Protein AF-A0A662JUU3-F1 (afdb_monomer)

pLDDT: mean 86.61, std 11.83, range [49.66, 97.25]

Mean predicted aligned error: 5.36 Å

Secondary structure (DSSP, 8-state):
---HHHHHHHSTT-EEEEETTEEEEEESSHHHHHHHHHHHS-TTT-SS--EEEEE---GGGG-

Sequence (63 aa):
MMKQEDISKKFEGEWLLLFNEEIVDHSANVEDILKLAEKKFPADKFPDDEIKISKVISEKTFR

Solvent-accessible surface area (backbone atoms only — not comparable to full-atom values): 3921 Å² total; per-residue (Å²): 132,86,52,70,71,58,50,52,71,73,40,58,64,17,35,35,36,25,51,81,89,38,80,78,47,71,27,78,44,69,69,59,47,51,53,48,44,51,72,75,56,37,63,92,81,42,73,89,60,64,75,47,78,46,74,35,78,52,78,77,80,80,113

Foldseek 3Di:
DDDPVNCLVPQPCKKFKDWPNDGPDIGNDPVVVVVVCCVPPPCVRNVP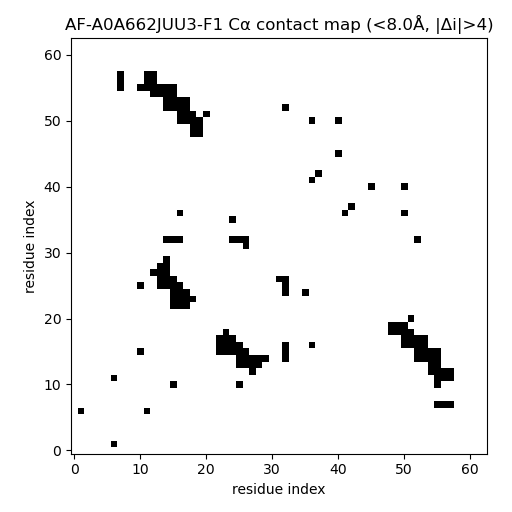TDIDIDTRYDPVVVD

Radius of gyration: 12.69 Å; Cα contacts (8 Å, |Δi|>4): 79; chains: 1; bounding box: 23×26×41 Å

Nearest PDB structures (foldseek):
  3aoi-assembly1_D  TM=3.043E-01  e=7.456E+00  Thermus thermophilus HB8
  4gzz-assembly1_D  TM=2.879E-01  e=6.560E+00  Thermus thermophilus HB8

Structure (mmCIF, N/CA/C/O backbone):
data_AF-A0A662JUU3-F1
#
_entry.id   AF-A0A662JUU3-F1
#
loop_
_atom_site.group_PDB
_atom_site.id
_atom_site.type_symbol
_atom_site.label_atom_id
_atom_site.label_alt_id
_atom_site.label_comp_id
_atom_site.label_asym_id
_atom_site.label_entity_id
_atom_site.label_seq_id
_atom_site.pdbx_PDB_ins_code
_atom_site.Cartn_x
_atom_site.Cartn_y
_atom_site.Cartn_z
_atom_site.occupancy
_atom_site.B_iso_or_equiv
_atom_site.auth_seq_id
_atom_site.auth_comp_id
_atom_site.auth_asym_id
_atom_site.auth_atom_id
_atom_site.pdbx_PDB_model_num
ATOM 1 N N . MET A 1 1 ? -3.123 17.184 -0.714 1.00 58.59 1 MET A N 1
ATOM 2 C CA . MET A 1 1 ? -3.312 16.017 -1.600 1.00 58.59 1 MET A CA 1
ATOM 3 C C . MET A 1 1 ? -2.164 15.987 -2.607 1.00 58.59 1 MET A C 1
ATOM 5 O O . MET A 1 1 ? -1.934 17.011 -3.244 1.00 58.59 1 MET A O 1
ATOM 9 N N . MET A 1 2 ? -1.389 14.898 -2.686 1.00 65.75 2 MET A N 1
ATOM 10 C CA . MET A 1 2 ? -0.364 14.735 -3.735 1.00 65.75 2 MET A CA 1
ATOM 11 C C . MET A 1 2 ? -1.052 14.604 -5.097 1.00 65.75 2 MET A C 1
ATOM 13 O O . MET A 1 2 ? -2.097 13.963 -5.192 1.00 65.75 2 MET A O 1
ATOM 17 N N . LYS A 1 3 ? -0.499 15.223 -6.144 1.00 73.62 3 LYS A N 1
ATOM 18 C CA . LYS A 1 3 ? -1.061 15.101 -7.495 1.00 73.62 3 LYS A CA 1
ATOM 19 C C . LYS A 1 3 ? -0.759 13.711 -8.057 1.00 73.62 3 LYS A C 1
ATOM 21 O O . LYS A 1 3 ? 0.286 13.135 -7.770 1.00 73.62 3 LYS A O 1
ATOM 26 N N . GLN A 1 4 ? -1.651 13.196 -8.901 1.00 69.94 4 GLN A N 1
ATOM 27 C CA . GLN A 1 4 ? -1.515 11.872 -9.518 1.00 69.94 4 GLN A CA 1
ATOM 28 C C . GLN A 1 4 ? -0.191 11.714 -10.287 1.00 69.94 4 GLN A C 1
ATOM 30 O O . GLN A 1 4 ? 0.470 10.688 -10.170 1.00 69.94 4 GLN A O 1
ATOM 35 N N . GLU A 1 5 ? 0.252 12.762 -10.986 1.00 70.94 5 GLU A N 1
ATOM 36 C CA . GLU A 1 5 ? 1.537 12.780 -11.700 1.00 70.94 5 GLU A CA 1
ATOM 37 C C . GLU A 1 5 ? 2.755 12.641 -10.770 1.00 70.94 5 GLU A C 1
ATOM 39 O O . GLU A 1 5 ? 3.765 12.051 -11.160 1.00 70.94 5 GLU A O 1
ATOM 44 N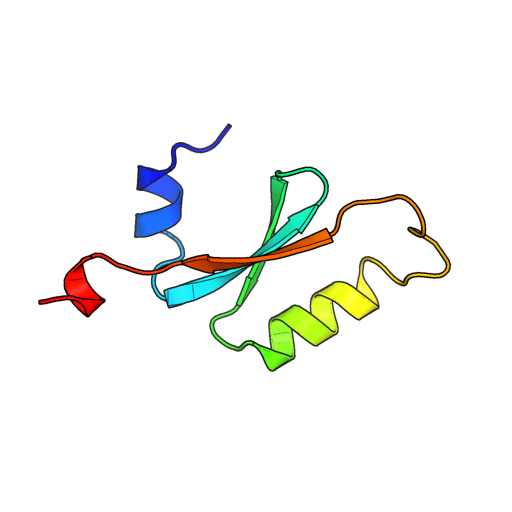 N . ASP A 1 6 ? 2.666 13.156 -9.540 1.00 80.94 6 ASP A N 1
ATOM 45 C CA . ASP A 1 6 ? 3.737 13.049 -8.544 1.00 80.94 6 ASP A CA 1
ATOM 46 C C . ASP A 1 6 ? 3.816 11.622 -7.983 1.00 80.94 6 ASP A C 1
ATOM 48 O O . ASP A 1 6 ? 4.908 11.105 -7.752 1.00 80.94 6 ASP A O 1
ATOM 52 N N . ILE A 1 7 ? 2.665 10.958 -7.824 1.00 83.00 7 ILE A N 1
ATOM 53 C CA . ILE A 1 7 ? 2.565 9.560 -7.379 1.00 83.00 7 ILE A CA 1
ATOM 54 C C . ILE A 1 7 ? 3.143 8.627 -8.447 1.00 83.00 7 ILE A C 1
ATOM 56 O O . ILE A 1 7 ? 3.986 7.788 -8.134 1.00 83.00 7 ILE A O 1
ATOM 60 N N . SER A 1 8 ? 2.750 8.812 -9.711 1.00 81.19 8 SER A N 1
ATOM 61 C CA . SER A 1 8 ? 3.235 7.994 -10.827 1.00 81.19 8 SER A CA 1
ATOM 62 C C . SER A 1 8 ? 4.750 8.069 -10.999 1.00 81.19 8 SER A C 1
ATOM 64 O O . SER A 1 8 ? 5.368 7.052 -11.284 1.00 81.19 8 SER A O 1
ATOM 66 N N . LYS A 1 9 ? 5.362 9.247 -10.807 1.00 83.69 9 LYS A N 1
ATOM 67 C CA . LYS A 1 9 ? 6.823 9.411 -10.902 1.00 83.69 9 LYS A CA 1
ATOM 68 C C . LYS A 1 9 ? 7.566 8.849 -9.695 1.00 83.69 9 LYS A C 1
ATOM 70 O O . LYS A 1 9 ? 8.685 8.370 -9.843 1.00 83.69 9 LYS A O 1
ATOM 75 N N . LYS A 1 10 ? 6.986 8.969 -8.500 1.00 88.06 10 LYS A N 1
ATOM 76 C CA . LYS A 1 10 ? 7.668 8.625 -7.248 1.00 88.06 10 LYS A CA 1
ATOM 77 C C . LYS A 1 10 ? 7.618 7.132 -6.931 1.00 88.06 10 LYS A C 1
ATOM 79 O O . LYS A 1 10 ? 8.572 6.621 -6.360 1.00 88.06 10 LYS A O 1
ATOM 84 N N . PHE A 1 11 ? 6.530 6.465 -7.296 1.00 91.31 11 PHE A N 1
ATOM 85 C CA . PHE A 1 11 ? 6.250 5.086 -6.896 1.00 91.31 11 PHE A CA 1
ATOM 86 C C . PHE A 1 11 ? 6.046 4.163 -8.104 1.00 91.31 11 PHE A C 1
ATOM 88 O O . PHE A 1 11 ? 5.319 3.178 -8.022 1.00 91.31 11 PHE A O 1
ATOM 95 N N . GLU A 1 12 ? 6.630 4.502 -9.257 1.00 91.19 12 GLU A N 1
ATOM 96 C CA . GLU A 1 12 ? 6.504 3.725 -10.495 1.00 91.19 12 GLU A CA 1
ATOM 97 C C . GLU A 1 12 ? 6.822 2.236 -10.267 1.00 91.19 12 GLU A C 1
ATOM 99 O O . GLU A 1 12 ? 7.913 1.882 -9.828 1.00 91.19 12 GLU A O 1
ATOM 104 N N . GLY A 1 13 ? 5.871 1.353 -10.597 1.00 90.44 13 GLY A N 1
ATOM 105 C CA . GLY A 1 13 ? 6.032 -0.099 -10.474 1.00 90.44 13 GLY A CA 1
ATOM 106 C C . GLY A 1 13 ? 5.826 -0.655 -9.063 1.00 90.44 13 GLY A C 1
ATOM 107 O O . GLY A 1 13 ? 5.771 -1.877 -8.906 1.00 90.44 13 GLY A O 1
ATOM 108 N N . GLU A 1 14 ? 5.664 0.208 -8.063 1.00 95.00 14 GLU A N 1
ATOM 109 C CA . GLU A 1 14 ? 5.458 -0.185 -6.674 1.00 95.00 14 GLU A CA 1
ATOM 110 C C . GLU A 1 14 ? 3.979 -0.420 -6.342 1.00 95.00 14 GLU A C 1
ATOM 112 O O . GLU A 1 14 ? 3.051 0.008 -7.037 1.00 95.00 14 GLU A O 1
ATOM 117 N N . TRP A 1 15 ? 3.770 -1.129 -5.242 1.00 96.38 15 TRP A N 1
ATOM 118 C CA . TRP A 1 15 ? 2.497 -1.291 -4.568 1.00 96.38 15 TRP A CA 1
ATOM 119 C C . TRP A 1 15 ? 2.354 -0.234 -3.484 1.00 96.38 15 TRP A C 1
ATOM 121 O O . TRP A 1 15 ? 3.264 -0.041 -2.687 1.00 96.38 15 TRP A O 1
ATOM 131 N N . LEU A 1 16 ? 1.198 0.410 -3.428 1.00 95.94 16 LEU A N 1
ATOM 132 C CA . LEU A 1 16 ? 0.830 1.399 -2.427 1.00 95.94 16 LEU A CA 1
ATOM 133 C C . LEU A 1 16 ? -0.152 0.780 -1.445 1.00 95.94 16 LEU A C 1
ATOM 135 O O . LEU A 1 16 ? -1.098 0.115 -1.867 1.00 95.94 16 LEU A O 1
ATOM 139 N N . LEU A 1 17 ? 0.041 1.057 -0.160 1.00 96.19 17 LEU A N 1
ATOM 140 C CA . LEU A 1 17 ? -0.947 0.823 0.884 1.00 96.19 17 LEU A CA 1
ATOM 141 C C . LEU A 1 17 ? -1.678 2.133 1.154 1.00 96.19 17 LEU A C 1
ATOM 143 O O . LEU A 1 17 ? -1.045 3.140 1.487 1.00 96.19 17 LEU A O 1
ATOM 147 N N . LEU A 1 18 ? -2.999 2.109 1.015 1.00 94.12 18 LEU A N 1
ATOM 148 C CA . LEU A 1 18 ? -3.860 3.253 1.246 1.00 94.12 18 LEU A CA 1
ATOM 149 C C . LEU A 1 18 ? -4.790 2.991 2.425 1.00 94.12 18 LEU A C 1
ATOM 151 O O . LEU A 1 18 ? -5.413 1.932 2.509 1.00 94.12 18 LEU A O 1
ATOM 155 N N . PHE A 1 19 ? -4.910 3.993 3.287 1.00 91.50 19 PHE A N 1
ATOM 156 C CA . PHE A 1 19 ? -5.870 4.040 4.381 1.00 91.50 19 PHE A CA 1
ATOM 157 C C . PHE A 1 19 ? -6.693 5.315 4.220 1.00 91.50 19 PHE A C 1
ATOM 159 O O . PHE A 1 19 ? -6.116 6.400 4.169 1.00 91.50 19 PHE A O 1
ATOM 166 N N . ASN A 1 20 ? -8.016 5.192 4.076 1.00 89.50 20 ASN A N 1
ATOM 167 C CA . ASN A 1 20 ? -8.905 6.330 3.796 1.00 89.50 20 ASN A CA 1
ATOM 168 C C . ASN A 1 20 ? -8.414 7.207 2.624 1.00 89.50 20 ASN A C 1
ATOM 170 O O . ASN A 1 20 ? -8.348 8.427 2.720 1.00 89.50 20 ASN A O 1
ATOM 174 N N . GLU A 1 21 ? -8.031 6.555 1.519 1.00 87.38 21 GLU A N 1
ATOM 175 C CA . GLU A 1 21 ? -7.491 7.175 0.292 1.00 87.38 21 GLU A CA 1
ATOM 176 C C . GLU A 1 21 ? -6.128 7.883 0.436 1.00 87.38 21 GLU A C 1
ATOM 178 O O . GLU A 1 21 ? -5.597 8.407 -0.546 1.00 87.38 21 GLU A O 1
ATOM 183 N N . GLU A 1 22 ? -5.499 7.836 1.612 1.00 90.31 22 GLU A N 1
ATOM 184 C CA . GLU A 1 22 ? -4.154 8.364 1.831 1.00 90.31 22 GLU A CA 1
ATOM 185 C C . GLU A 1 22 ? -3.095 7.265 1.723 1.00 90.31 22 GLU A C 1
ATOM 187 O O . GLU A 1 22 ? -3.231 6.192 2.306 1.00 90.31 22 GLU A O 1
ATOM 192 N N . ILE A 1 23 ? -2.006 7.538 0.998 1.00 92.56 23 ILE A N 1
ATOM 193 C CA . ILE A 1 23 ? -0.864 6.621 0.896 1.00 92.56 23 ILE A CA 1
ATOM 194 C C . ILE A 1 23 ? -0.112 6.627 2.230 1.00 92.56 23 ILE A C 1
ATOM 196 O O . ILE A 1 23 ? 0.489 7.634 2.603 1.00 92.56 23 ILE A O 1
ATOM 200 N N . VAL A 1 24 ? -0.104 5.487 2.915 1.00 94.25 24 VAL A N 1
ATOM 201 C CA . VAL A 1 24 ? 0.543 5.313 4.227 1.00 94.25 24 VAL A CA 1
ATOM 202 C C . VAL A 1 24 ? 1.788 4.429 4.178 1.00 94.25 24 VAL A C 1
ATOM 204 O O . VAL A 1 24 ? 2.570 4.415 5.132 1.00 94.25 24 VAL A O 1
ATOM 207 N N . ASP A 1 25 ? 1.968 3.663 3.100 1.00 95.75 25 ASP A N 1
ATOM 208 C CA . ASP A 1 25 ? 3.166 2.858 2.848 1.00 95.75 25 ASP A CA 1
ATOM 209 C C . ASP A 1 25 ? 3.281 2.473 1.365 1.00 95.75 25 ASP A C 1
ATOM 211 O O . ASP A 1 25 ? 2.321 2.621 0.602 1.00 95.75 25 ASP A O 1
ATOM 215 N N . HIS A 1 26 ? 4.447 1.972 0.960 1.00 96.06 26 HIS A N 1
ATOM 216 C CA . HIS A 1 26 ? 4.705 1.490 -0.392 1.00 96.06 26 HIS A CA 1
ATOM 217 C C . HIS A 1 26 ? 5.805 0.415 -0.424 1.00 96.06 26 HIS A C 1
ATOM 219 O O . HIS A 1 26 ? 6.680 0.371 0.437 1.00 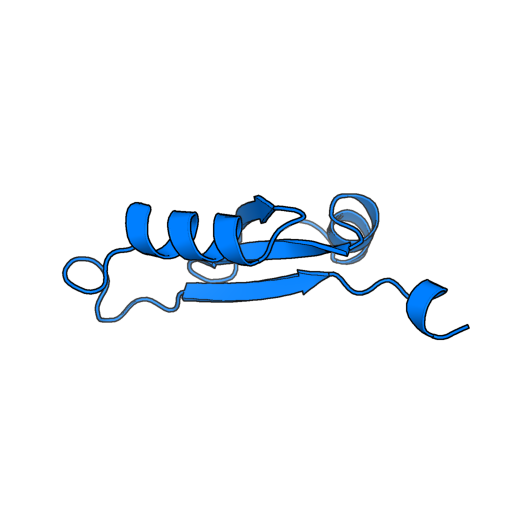96.06 26 HIS A O 1
ATOM 225 N N . SER A 1 27 ? 5.772 -0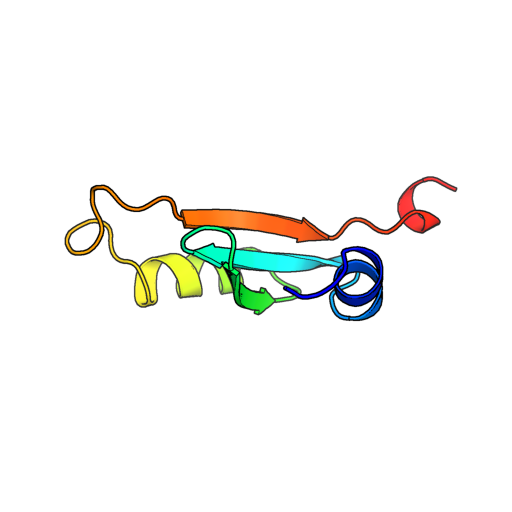.472 -1.420 1.00 96.50 27 SER A N 1
ATOM 226 C CA . SER A 1 27 ? 6.816 -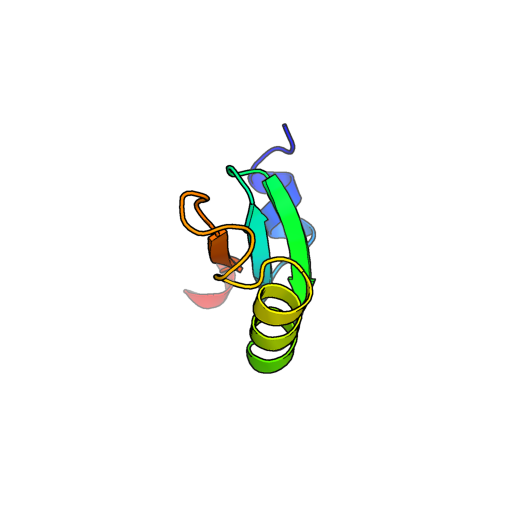1.479 -1.638 1.00 96.50 27 SER A CA 1
ATOM 227 C C . SER A 1 27 ? 6.854 -1.958 -3.085 1.00 96.50 27 SER A C 1
ATOM 229 O O . SER A 1 27 ? 5.819 -2.159 -3.714 1.00 96.50 27 SER A O 1
ATOM 231 N N . ALA A 1 28 ? 8.046 -2.248 -3.605 1.00 94.75 28 ALA A N 1
ATOM 232 C CA . ALA A 1 28 ? 8.198 -2.932 -4.888 1.00 94.75 28 ALA A CA 1
ATOM 233 C C . ALA A 1 28 ? 7.675 -4.389 -4.866 1.00 94.75 28 ALA A C 1
ATOM 235 O O . ALA A 1 28 ? 7.394 -4.960 -5.921 1.00 94.75 28 ALA A O 1
ATOM 236 N N . ASN A 1 29 ? 7.522 -4.998 -3.683 1.00 96.06 29 ASN A N 1
ATOM 237 C CA . ASN A 1 29 ? 7.087 -6.385 -3.510 1.00 96.06 29 ASN A CA 1
ATOM 238 C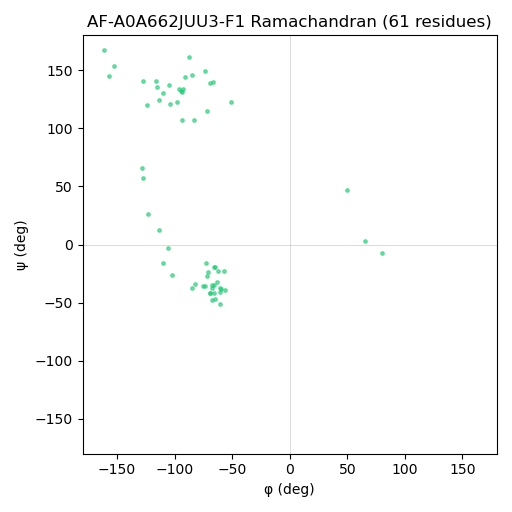 C . ASN A 1 29 ? 5.675 -6.470 -2.902 1.00 96.06 29 ASN A C 1
ATOM 240 O O . ASN A 1 29 ? 5.380 -5.868 -1.868 1.00 96.06 29 ASN A O 1
ATOM 244 N N . VAL A 1 30 ? 4.812 -7.274 -3.530 1.00 95.38 30 VAL A N 1
ATOM 245 C CA . VAL A 1 30 ? 3.435 -7.510 -3.079 1.00 95.38 30 VAL A CA 1
ATOM 246 C C . VAL A 1 30 ? 3.366 -8.233 -1.728 1.00 95.38 30 VAL A C 1
ATOM 248 O O . VAL A 1 30 ? 2.496 -7.946 -0.916 1.00 95.38 30 VAL A O 1
ATOM 251 N N . GLU A 1 31 ? 4.286 -9.150 -1.437 1.00 96.81 31 GLU A N 1
ATOM 252 C CA . GLU A 1 31 ? 4.284 -9.855 -0.152 1.00 96.81 31 GLU A CA 1
ATOM 253 C C . GLU A 1 31 ? 4.605 -8.912 1.006 1.00 96.81 31 GLU A C 1
ATOM 255 O O . GLU A 1 31 ? 4.027 -9.027 2.087 1.00 96.81 31 GLU A O 1
ATOM 260 N N . ASP A 1 32 ? 5.511 -7.963 0.778 1.00 97.25 32 ASP A N 1
ATOM 261 C CA . ASP A 1 32 ? 5.901 -6.995 1.796 1.00 97.25 32 ASP A CA 1
ATOM 262 C C . ASP A 1 32 ? 4.750 -6.032 2.091 1.00 97.25 32 ASP A C 1
ATOM 264 O O . ASP A 1 32 ? 4.460 -5.772 3.260 1.00 97.25 32 ASP A O 1
ATOM 268 N N . ILE A 1 33 ? 4.037 -5.557 1.058 1.00 97.12 33 ILE A N 1
ATOM 269 C CA . ILE A 1 33 ? 2.898 -4.654 1.266 1.00 97.12 33 ILE A CA 1
ATOM 270 C C . ILE A 1 33 ? 1.728 -5.356 1.970 1.00 97.12 33 ILE A C 1
ATOM 272 O O . ILE A 1 33 ? 1.075 -4.748 2.817 1.00 97.12 33 ILE A O 1
ATOM 276 N N . LEU A 1 34 ? 1.503 -6.647 1.694 1.00 95.25 34 LEU A N 1
ATOM 277 C CA . LEU A 1 34 ? 0.488 -7.450 2.383 1.00 95.25 34 LEU A CA 1
ATOM 278 C C . LEU A 1 34 ? 0.828 -7.627 3.868 1.00 95.25 34 LEU A C 1
ATOM 280 O O . LEU A 1 34 ? -0.009 -7.354 4.727 1.00 95.25 34 LEU A O 1
ATOM 284 N N . LYS A 1 35 ? 2.079 -7.985 4.187 1.00 95.88 35 LYS A N 1
ATOM 285 C CA . LYS A 1 35 ? 2.546 -8.090 5.581 1.00 95.88 35 LYS A CA 1
ATOM 286 C C . LYS A 1 35 ? 2.445 -6.753 6.318 1.00 95.88 35 LYS A C 1
ATOM 288 O O . LYS A 1 35 ? 2.125 -6.722 7.506 1.00 95.88 35 LYS A O 1
ATOM 293 N N . LEU A 1 36 ? 2.724 -5.641 5.635 1.00 95.62 36 LEU A N 1
ATOM 294 C CA . LEU A 1 36 ? 2.576 -4.299 6.203 1.00 95.62 36 LEU A CA 1
ATOM 295 C C . LEU A 1 36 ? 1.112 -3.965 6.499 1.00 95.62 36 LEU A C 1
ATOM 297 O O . LEU A 1 36 ? 0.840 -3.415 7.568 1.00 95.62 36 LEU A O 1
ATOM 301 N N . ALA A 1 37 ? 0.188 -4.322 5.604 1.00 94.31 37 ALA A N 1
ATOM 302 C CA . ALA A 1 37 ? -1.243 -4.128 5.808 1.00 94.31 37 ALA A CA 1
ATOM 303 C C . ALA A 1 37 ? -1.739 -4.893 7.042 1.00 94.31 37 ALA A C 1
ATOM 305 O O . ALA A 1 37 ? -2.301 -4.277 7.942 1.00 94.31 37 ALA A O 1
ATOM 306 N N . GLU A 1 38 ? -1.429 -6.189 7.148 1.00 93.12 38 GLU A N 1
ATOM 307 C CA . GLU A 1 38 ? -1.812 -7.013 8.305 1.00 93.12 38 GLU A CA 1
ATOM 308 C C . GLU A 1 38 ? -1.216 -6.490 9.619 1.00 93.12 38 GLU A C 1
ATOM 310 O O . GLU A 1 38 ? -1.883 -6.458 10.652 1.00 93.12 38 GLU A O 1
ATOM 315 N N . LYS A 1 39 ? 0.047 -6.047 9.589 1.00 93.88 39 LYS A N 1
ATOM 316 C CA . LYS A 1 39 ? 0.739 -5.535 10.777 1.00 93.88 39 LYS A CA 1
ATOM 317 C C . LYS A 1 39 ? 0.173 -4.198 11.259 1.00 93.88 39 LYS A C 1
ATOM 319 O O . LYS A 1 39 ? 0.103 -3.974 12.468 1.00 93.88 39 LYS A O 1
ATOM 324 N N . LYS A 1 40 ? -0.136 -3.278 10.340 1.00 93.12 40 LYS A N 1
ATOM 325 C CA . LYS A 1 40 ? -0.592 -1.919 10.679 1.00 93.12 40 LYS A CA 1
ATOM 326 C C . LYS A 1 40 ? -2.093 -1.856 10.930 1.00 93.12 40 LYS A C 1
ATOM 328 O O . LYS A 1 40 ? -2.515 -1.141 11.836 1.00 93.12 40 LYS A O 1
ATOM 333 N N . PHE A 1 41 ? -2.863 -2.611 10.156 1.00 92.19 41 PHE A N 1
ATOM 334 C CA . PHE A 1 41 ? -4.317 -2.555 10.133 1.00 92.19 41 PHE A CA 1
ATOM 335 C C . PHE A 1 41 ? -4.920 -3.953 10.315 1.00 92.19 41 PHE A C 1
ATOM 337 O O . PHE A 1 41 ? -5.524 -4.507 9.395 1.00 92.19 41 PHE A O 1
ATOM 344 N N . PRO A 1 42 ? -4.732 -4.569 11.494 1.00 89.50 42 PRO A N 1
ATOM 345 C CA . PRO A 1 42 ? -5.309 -5.873 11.754 1.00 89.50 42 PRO A CA 1
ATOM 346 C C . PRO A 1 42 ? -6.841 -5.755 11.856 1.00 89.50 42 PRO A C 1
ATOM 348 O O . PRO A 1 42 ? -7.377 -4.797 12.422 1.00 89.50 42 PRO A O 1
ATOM 351 N N . ALA A 1 43 ? -7.547 -6.730 11.280 1.00 85.00 43 ALA A N 1
ATOM 352 C CA . ALA A 1 43 ? -9.001 -6.687 11.086 1.00 85.00 43 ALA A CA 1
ATOM 353 C C . ALA A 1 43 ? -9.813 -6.615 12.393 1.00 85.00 43 ALA A C 1
ATOM 355 O O . ALA A 1 43 ? -10.946 -6.149 12.396 1.00 85.00 43 ALA A O 1
ATOM 356 N N . ASP A 1 44 ? -9.239 -7.054 13.514 1.00 87.50 44 ASP A N 1
ATOM 357 C CA . ASP A 1 44 ? -9.845 -6.961 14.844 1.00 87.50 44 ASP A CA 1
ATOM 358 C C . ASP A 1 44 ? -9.890 -5.522 15.385 1.00 87.50 44 ASP A C 1
ATOM 360 O O . ASP A 1 44 ? -10.716 -5.215 16.243 1.00 87.50 44 ASP A O 1
ATOM 364 N N . LYS A 1 45 ? -9.012 -4.639 14.891 1.00 86.19 45 LYS A N 1
AT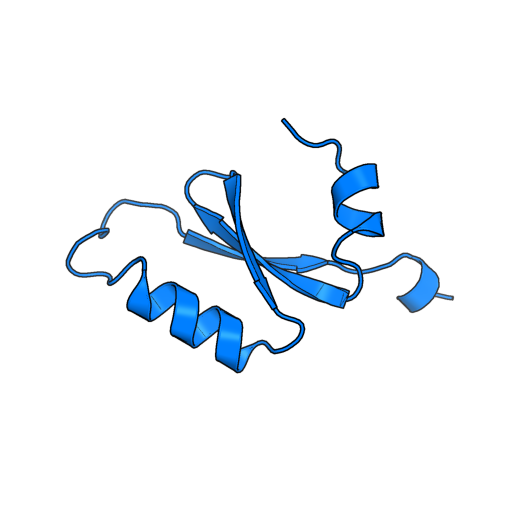OM 365 C CA . LYS A 1 45 ? -8.929 -3.230 15.308 1.00 86.19 45 LYS A CA 1
ATOM 366 C C . LYS A 1 45 ? -9.553 -2.256 14.320 1.00 86.19 45 LYS A C 1
ATOM 368 O O . LYS A 1 45 ? -9.974 -1.185 14.744 1.00 86.19 45 LYS A O 1
ATOM 373 N N . PHE A 1 46 ? -9.596 -2.625 13.045 1.00 85.62 46 PHE A N 1
ATOM 374 C CA . PHE A 1 46 ? -10.080 -1.783 11.950 1.00 85.62 46 PHE A CA 1
ATOM 375 C C . PHE A 1 46 ? -11.147 -2.524 11.117 1.00 85.62 46 PHE A C 1
ATOM 377 O O . PHE A 1 46 ? -10.940 -2.751 9.926 1.00 85.62 46 PHE A O 1
ATOM 384 N N . PRO A 1 47 ? -12.258 -2.989 11.727 1.00 82.19 47 PRO A N 1
ATOM 385 C CA . PRO A 1 47 ? -13.249 -3.814 11.031 1.00 82.19 47 PRO A CA 1
ATOM 386 C C . PRO A 1 47 ? -14.083 -3.037 10.001 1.00 82.19 47 PRO A C 1
ATOM 388 O O . PRO A 1 47 ? -14.552 -3.635 9.035 1.00 82.19 47 PRO A O 1
ATOM 391 N N . ASP A 1 48 ? -14.260 -1.729 10.207 1.00 84.88 48 ASP A N 1
ATOM 392 C CA . ASP A 1 48 ? -15.099 -0.859 9.370 1.00 84.88 48 ASP A CA 1
ATOM 393 C C . ASP A 1 48 ? -14.277 0.067 8.452 1.00 84.88 48 ASP A C 1
ATOM 395 O O . ASP A 1 48 ? -14.848 0.822 7.663 1.00 84.88 48 ASP A O 1
ATOM 399 N N . ASP A 1 49 ? -12.944 0.035 8.551 1.00 88.00 49 ASP A N 1
ATOM 400 C CA . ASP A 1 49 ? -12.068 0.894 7.757 1.00 88.00 49 ASP A CA 1
ATOM 401 C C . ASP A 1 49 ? -11.767 0.303 6.376 1.00 88.00 49 ASP A C 1
ATOM 403 O O . ASP A 1 49 ? -11.602 -0.906 6.191 1.00 88.00 49 ASP A O 1
ATOM 407 N N . GLU A 1 50 ? -11.620 1.184 5.386 1.00 87.06 50 GLU A N 1
ATOM 408 C CA . GLU A 1 50 ? -11.290 0.788 4.021 1.00 87.06 50 GLU A CA 1
ATOM 409 C C . GLU A 1 50 ? -9.771 0.834 3.790 1.00 87.06 50 GLU A C 1
ATOM 411 O O . GLU A 1 50 ? -9.159 1.900 3.658 1.00 87.06 50 GLU A O 1
ATOM 416 N N . ILE A 1 51 ? -9.160 -0.349 3.707 1.00 91.25 51 ILE A N 1
ATOM 417 C CA . ILE A 1 51 ? -7.735 -0.524 3.409 1.00 91.25 51 ILE A CA 1
ATOM 418 C C . ILE A 1 51 ? -7.601 -0.989 1.959 1.00 91.25 51 ILE A C 1
ATOM 420 O O . ILE A 1 51 ? -8.126 -2.039 1.583 1.00 91.25 51 ILE A O 1
ATOM 424 N N . LYS A 1 52 ? -6.880 -0.228 1.128 1.00 93.75 52 LYS A N 1
ATOM 425 C CA . LYS A 1 52 ? -6.656 -0.566 -0.289 1.00 93.75 52 LYS A CA 1
ATOM 426 C C . LYS A 1 52 ? -5.183 -0.822 -0.551 1.00 93.75 52 LYS A C 1
ATOM 428 O O . LYS A 1 52 ? -4.321 -0.090 -0.077 1.00 93.75 52 LYS A O 1
ATOM 433 N N . ILE A 1 53 ? -4.899 -1.815 -1.387 1.00 94.94 53 ILE A N 1
ATOM 434 C CA . ILE A 1 53 ? -3.576 -2.020 -1.976 1.00 94.94 53 ILE A CA 1
ATOM 435 C C . ILE A 1 53 ? -3.698 -1.781 -3.478 1.00 94.94 53 ILE A C 1
A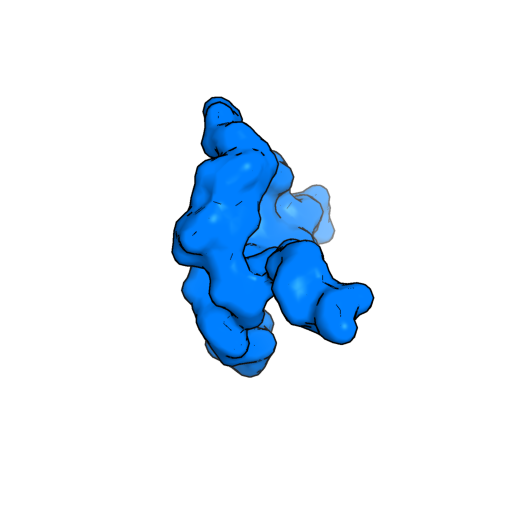TOM 437 O O . ILE A 1 53 ? -4.535 -2.392 -4.139 1.00 94.94 53 ILE A O 1
ATOM 441 N N . SER A 1 54 ? -2.894 -0.870 -4.019 1.00 94.56 54 SER A N 1
ATOM 442 C CA . SER A 1 54 ? -2.940 -0.484 -5.437 1.00 94.56 54 SER A CA 1
ATOM 443 C C . SER A 1 54 ? -1.564 -0.587 -6.076 1.00 94.56 54 SER A C 1
ATOM 445 O O . SER A 1 54 ? -0.576 -0.209 -5.461 1.00 94.56 54 SER A O 1
ATOM 447 N N . LYS A 1 55 ? -1.486 -1.062 -7.321 1.00 94.25 55 LYS A N 1
ATOM 448 C CA . LYS A 1 55 ? -0.234 -1.075 -8.087 1.00 94.25 55 LYS A CA 1
ATOM 449 C C . LYS A 1 55 ? -0.123 0.180 -8.942 1.00 94.25 55 LYS A C 1
ATOM 451 O O . LYS A 1 55 ? -1.047 0.497 -9.690 1.00 94.25 55 LYS A O 1
ATOM 456 N N . VAL A 1 56 ? 1.019 0.855 -8.884 1.00 92.81 56 VAL A N 1
ATOM 457 C CA . VAL A 1 56 ? 1.306 1.997 -9.754 1.00 92.81 56 VAL A CA 1
ATOM 458 C C . VAL A 1 56 ? 1.815 1.477 -11.090 1.00 92.81 56 VAL A C 1
ATOM 460 O O . VAL A 1 56 ? 2.933 0.974 -11.204 1.00 92.81 56 VAL A O 1
ATOM 463 N N . ILE A 1 57 ? 0.976 1.583 -12.115 1.00 87.50 57 ILE A N 1
ATOM 464 C CA . ILE A 1 57 ? 1.323 1.174 -13.475 1.00 87.50 57 ILE A CA 1
ATOM 465 C C . ILE A 1 57 ? 1.828 2.398 -14.239 1.00 87.50 57 ILE A C 1
ATOM 467 O O . ILE A 1 57 ? 1.203 3.457 -14.219 1.00 87.50 57 ILE A O 1
ATOM 471 N N . SER A 1 58 ? 2.960 2.246 -14.919 1.00 73.94 58 SER A N 1
ATOM 472 C CA . SER A 1 58 ? 3.503 3.262 -15.821 1.00 73.94 58 SER A CA 1
ATOM 473 C C . SER A 1 58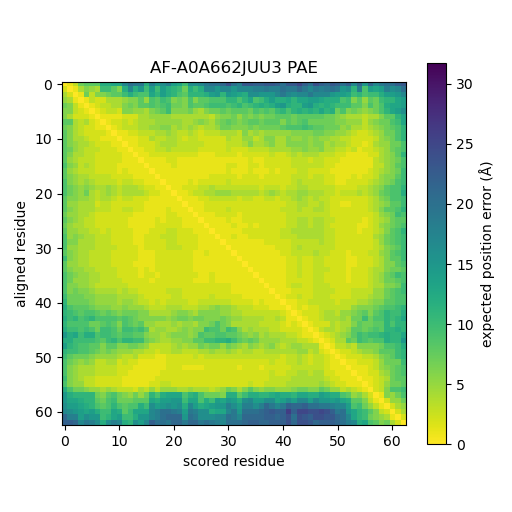 ? 3.003 3.064 -17.242 1.00 73.94 58 SER A C 1
ATOM 475 O O . SER A 1 58 ? 2.907 1.929 -17.714 1.00 73.94 58 SER A O 1
ATOM 477 N N . GLU A 1 59 ? 2.764 4.166 -17.954 1.00 65.62 59 GLU A N 1
ATOM 478 C CA . GLU A 1 59 ? 2.425 4.168 -19.383 1.00 65.62 59 GLU A CA 1
ATOM 479 C C . GLU A 1 59 ? 3.490 3.477 -20.251 1.00 65.62 59 GLU A C 1
ATOM 481 O O . GLU A 1 59 ? 3.172 2.971 -21.327 1.00 65.62 59 GLU A O 1
ATOM 486 N N . LYS A 1 60 ? 4.744 3.381 -19.780 1.00 60.97 60 LYS A N 1
ATOM 487 C CA . LYS A 1 60 ? 5.804 2.629 -20.475 1.00 60.97 60 LYS A CA 1
ATOM 488 C C . LYS A 1 60 ? 5.534 1.128 -20.539 1.00 60.97 60 LYS A C 1
ATOM 490 O O . LYS A 1 60 ? 6.114 0.456 -21.377 1.00 60.97 60 LYS A O 1
ATOM 495 N N . THR A 1 61 ? 4.665 0.608 -19.675 1.00 55.12 61 THR A N 1
ATOM 496 C CA . THR A 1 61 ? 4.325 -0.822 -19.623 1.00 55.12 61 THR A CA 1
ATOM 497 C C . THR A 1 61 ? 3.459 -1.254 -20.815 1.00 55.12 61 THR A C 1
ATOM 499 O O . THR A 1 61 ? 3.346 -2.445 -21.081 1.00 55.12 61 THR A O 1
ATOM 502 N N . PHE A 1 62 ? 2.849 -0.306 -21.538 1.00 55.50 62 PHE A N 1
ATOM 503 C CA . PHE A 1 62 ? 1.917 -0.574 -22.641 1.00 55.50 62 PHE A CA 1
ATOM 504 C C . PHE A 1 62 ? 2.432 -0.129 -24.024 1.00 55.50 62 PHE A C 1
ATOM 506 O O . PHE A 1 62 ? 1.646 -0.079 -24.971 1.00 55.50 62 PHE A O 1
ATOM 513 N N . ARG A 1 63 ? 3.722 0.210 -24.153 1.00 49.66 63 ARG A N 1
ATOM 514 C CA . ARG A 1 63 ? 4.394 0.455 -25.442 1.00 49.66 63 ARG A CA 1
ATOM 515 C C . ARG A 1 63 ? 5.337 -0.688 -25.774 1.00 49.66 63 ARG A C 1
ATOM 517 O O . ARG A 1 63 ? 5.409 -1.020 -26.975 1.00 49.66 63 ARG A O 1
#